Protein AF-A0A965YR83-F1 (afdb_monomer)

Sequence (90 aa):
MERDRENVKEKVDIEKLRQTVFDIIWDRADIDAGIQEAIAVVGETLHISRVYIFENNEENTHSNNTFEWCGEGIEPQIDSLQNMSFGVCL

pLDDT: mean 88.84, std 15.22, range [45.53, 98.5]

Solvent-accessible surface area (backbone atoms only — not comparable to full-atom values): 5586 Å² total; per-residue (Å²): 144,89,87,84,88,84,84,84,76,82,74,77,60,60,69,59,50,51,51,52,37,50,50,42,37,70,74,37,93,49,52,67,64,16,49,56,50,30,43,39,53,52,26,63,73,68,71,44,63,60,39,78,41,72,46,63,46,96,81,68,54,29,30,28,42,76,43,72,34,61,35,93,95,46,82,83,50,51,87,75,46,49,70,44,64,71,67,79,93,125

Radius of gyration: 17.61 Å; Cα contacts (8 Å, |Δi|>4): 105; chains: 1; bounding box: 32×48×48 Å

Nearest PDB structures (foldseek):
  6oei-assembly1_A-2  TM=7.264E-01  e=1.354E-01  Saccharomyces cerevisiae S288C
  3ci6-assembly1_A  TM=7.135E-01  e=2.184E-01  Acinetobacter baylyi ADP1
  3ci6-assembly1_B  TM=7.211E-01  e=1.779E-01  Acinetobacter baylyi ADP1
  3k2n-assembly1_B  TM=7.100E-01  e=2.869E-01  Chlorobaculum tepidum TLS
  3mmh-assembly1_B  TM=6.887E-01  e=1.050E+00  Neisseria meningitidis 8013

Mean predicted aligned error: 7.3 Å

Secondary structure (DSSP, 8-state):
---SSS-------HHHHHHHHHHHHHH-SSHHHHHHHHHHHHHHHHT-SEEEEEEE-TTSSEEEEEEEEE-TTPPP-TTTS-SEE-----

Foldseek 3Di:
DPDPDDDDPPDQPVVVLVVVLVCLQVVDPDNLVSNQVSQQSVCVSVVHAKDFDWDADPVNQFIARPYMDGDPPRDDCRVPRGRHGPDDPD

Structure (mmCIF, N/CA/C/O backbone):
data_AF-A0A965YR83-F1
#
_entry.id   AF-A0A965YR83-F1
#
loop_
_atom_site.group_PDB
_atom_site.id
_atom_site.type_symbol
_atom_site.label_atom_id
_atom_site.label_alt_id
_atom_site.label_comp_id
_atom_site.label_asym_id
_atom_site.label_entity_id
_atom_site.label_seq_id
_atom_site.pdbx_PDB_ins_code
_atom_site.Cartn_x
_atom_site.Cartn_y
_atom_site.Cartn_z
_atom_site.occupancy
_atom_site.B_iso_or_equiv
_atom_site.auth_seq_id
_atom_site.auth_comp_id
_atom_site.auth_asym_id
_atom_site.auth_atom_id
_atom_site.pdbx_PDB_model_num
ATOM 1 N N . MET A 1 1 ? -14.598 32.864 29.472 1.00 46.91 1 MET A N 1
ATOM 2 C CA . MET A 1 1 ? -14.913 31.431 29.323 1.00 46.91 1 MET A CA 1
ATOM 3 C C . MET A 1 1 ? -14.418 31.012 27.953 1.00 46.91 1 MET A C 1
ATOM 5 O O . MET A 1 1 ? -15.173 31.084 27.005 1.00 46.91 1 MET A O 1
ATOM 9 N N . GLU A 1 2 ? -13.134 30.683 27.842 1.00 49.41 2 GLU A N 1
ATOM 10 C CA . GLU A 1 2 ? -12.481 30.223 26.605 1.00 49.41 2 GLU A CA 1
ATOM 11 C C . GLU A 1 2 ? -11.295 29.353 27.035 1.00 49.41 2 GLU A C 1
ATOM 13 O O . GLU A 1 2 ? -10.154 29.803 27.037 1.00 49.41 2 GLU A O 1
ATOM 18 N N . ARG A 1 3 ? -11.557 28.150 27.562 1.00 52.88 3 ARG A N 1
ATOM 19 C CA . ARG A 1 3 ? -10.465 27.272 28.018 1.00 52.88 3 ARG A CA 1
ATOM 20 C C . ARG A 1 3 ? -10.635 25.777 27.753 1.00 52.88 3 ARG A C 1
ATOM 22 O O . ARG A 1 3 ? -9.831 25.008 28.255 1.00 52.88 3 ARG A O 1
ATOM 29 N N . ASP A 1 4 ? -11.584 25.385 26.900 1.00 53.09 4 ASP A N 1
ATOM 30 C CA . ASP A 1 4 ? -11.915 23.963 26.700 1.00 53.09 4 ASP A CA 1
ATOM 31 C C . ASP A 1 4 ? -11.853 23.499 25.229 1.00 53.09 4 ASP A C 1
ATOM 33 O O . ASP A 1 4 ? -12.487 22.514 24.871 1.00 53.09 4 ASP A O 1
ATOM 37 N N . ARG A 1 5 ? -11.123 24.191 24.337 1.00 55.09 5 ARG A N 1
ATOM 38 C CA . ARG A 1 5 ? -11.067 23.818 22.902 1.00 55.09 5 ARG A CA 1
ATOM 39 C C . ARG A 1 5 ? -9.812 23.074 22.439 1.00 55.09 5 ARG A C 1
ATOM 41 O O . ARG A 1 5 ? -9.738 22.754 21.260 1.00 55.09 5 ARG A O 1
ATOM 48 N N . GLU A 1 6 ? -8.856 22.760 23.314 1.00 52.19 6 GLU A N 1
ATOM 49 C CA . GLU A 1 6 ? -7.539 22.281 22.850 1.00 52.19 6 GLU A CA 1
ATOM 50 C C . GLU A 1 6 ? -7.096 20.891 23.330 1.00 52.19 6 GLU A C 1
ATOM 52 O O . GLU A 1 6 ? -5.980 20.484 23.037 1.00 52.19 6 GLU A O 1
ATOM 57 N N . ASN A 1 7 ? -7.956 20.102 23.981 1.00 53.88 7 ASN A N 1
ATOM 58 C CA . ASN A 1 7 ? -7.573 18.772 24.473 1.00 53.88 7 ASN A CA 1
ATOM 59 C C . ASN A 1 7 ? -8.644 17.704 24.213 1.00 53.88 7 ASN A C 1
ATOM 61 O O . ASN A 1 7 ? -9.396 17.399 25.126 1.00 53.88 7 ASN A O 1
ATOM 65 N N . VAL A 1 8 ? -8.669 17.135 22.997 1.00 55.06 8 VAL A N 1
ATOM 66 C CA . VAL A 1 8 ? -8.796 15.682 22.706 1.00 55.06 8 VAL A CA 1
ATOM 67 C C . VAL A 1 8 ? -8.310 15.448 21.259 1.00 55.06 8 VAL A C 1
ATOM 69 O O . VAL A 1 8 ? -9.092 15.172 20.357 1.00 55.06 8 VAL A O 1
ATOM 72 N N . LYS A 1 9 ? -7.013 15.608 20.974 1.00 56.53 9 LYS A N 1
ATOM 73 C CA . LYS A 1 9 ? -6.419 14.859 19.854 1.00 56.53 9 LYS A CA 1
ATOM 74 C C . LYS A 1 9 ? -5.725 13.675 20.487 1.00 56.53 9 LYS A C 1
ATOM 76 O O .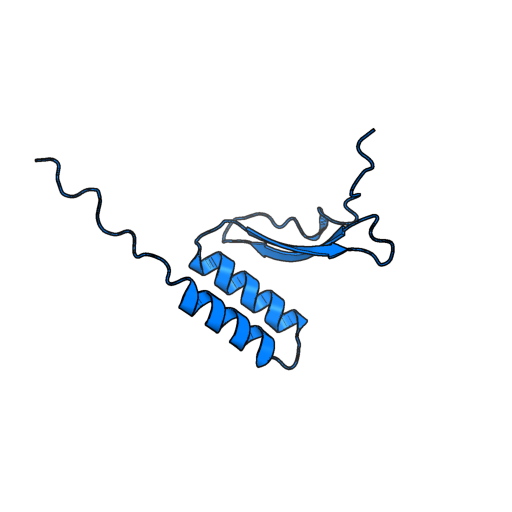 LYS A 1 9 ? -4.620 13.816 21.007 1.00 56.53 9 LYS A O 1
ATOM 81 N N . GLU A 1 10 ? -6.426 12.550 20.527 1.00 62.12 10 GLU A N 1
ATOM 82 C CA . GLU A 1 10 ? -5.810 11.264 20.820 1.00 62.12 10 GLU A CA 1
ATOM 83 C C . GLU A 1 10 ? -4.606 11.130 19.883 1.00 62.12 10 GLU A C 1
ATOM 85 O O . GLU A 1 10 ? -4.733 11.199 18.659 1.00 62.12 10 GLU A O 1
ATOM 90 N N . LYS A 1 11 ? -3.403 11.130 20.459 1.00 75.12 11 LYS A N 1
ATOM 91 C CA . LYS A 1 11 ? -2.191 11.032 19.655 1.00 75.12 11 LYS A CA 1
ATOM 92 C C . LYS A 1 11 ? -2.134 9.608 19.132 1.00 75.12 11 LYS A C 1
ATOM 94 O O . LYS A 1 11 ? -2.124 8.677 19.931 1.00 75.12 11 LYS A O 1
ATOM 99 N N . VAL A 1 12 ? -2.081 9.460 17.813 1.00 84.56 12 VAL A N 1
ATOM 100 C CA . VAL A 1 12 ? -1.825 8.164 17.185 1.00 84.56 12 VAL A CA 1
ATOM 101 C C . VAL A 1 12 ? -0.539 7.582 17.773 1.00 84.56 12 VAL A C 1
ATOM 103 O O . VAL A 1 12 ? 0.505 8.242 17.776 1.00 84.56 12 VAL A O 1
ATOM 106 N N . ASP A 1 13 ? -0.620 6.350 18.268 1.00 92.19 13 ASP A N 1
ATOM 107 C CA . ASP A 1 13 ? 0.543 5.588 18.706 1.00 92.19 13 ASP A CA 1
ATOM 108 C C . ASP A 1 13 ? 1.259 5.015 17.476 1.00 92.19 13 ASP A C 1
ATOM 110 O O . ASP A 1 13 ? 0.938 3.937 16.970 1.00 92.19 13 ASP A O 1
ATOM 114 N N . ILE A 1 14 ? 2.215 5.790 16.966 1.00 91.50 14 ILE A N 1
ATOM 115 C CA . ILE A 1 14 ? 3.002 5.437 15.781 1.00 91.50 14 ILE A CA 1
ATOM 116 C C . ILE A 1 14 ? 3.833 4.168 16.004 1.00 91.50 14 ILE A C 1
ATOM 118 O O . ILE A 1 14 ? 4.052 3.416 15.056 1.00 91.50 14 ILE A O 1
ATOM 122 N N . GLU A 1 15 ? 4.272 3.897 17.235 1.00 94.00 15 GLU A N 1
ATOM 123 C CA . GLU A 1 15 ? 5.075 2.709 17.531 1.00 94.00 15 GLU A CA 1
ATOM 124 C C . GLU A 1 15 ? 4.222 1.444 17.420 1.00 94.00 15 GLU A C 1
ATOM 126 O O . GLU A 1 15 ? 4.622 0.465 16.783 1.00 94.00 15 GLU A O 1
ATOM 131 N N . LYS A 1 16 ? 2.998 1.497 17.955 1.00 94.38 16 LYS A N 1
ATOM 132 C CA . LYS A 1 16 ? 2.016 0.423 17.794 1.00 94.38 16 LYS A CA 1
ATOM 133 C C . LYS A 1 16 ? 1.608 0.230 16.333 1.00 94.38 16 LYS A C 1
ATOM 135 O O . LYS A 1 16 ? 1.504 -0.913 15.884 1.00 94.38 16 LYS A O 1
ATOM 140 N N . LEU A 1 17 ? 1.394 1.318 15.589 1.00 95.44 17 LEU A N 1
ATOM 141 C CA . LEU A 1 17 ? 1.072 1.249 14.160 1.00 95.44 17 LEU A CA 1
ATOM 142 C C . LEU A 1 17 ? 2.197 0.563 13.378 1.00 95.44 17 LEU A C 1
ATOM 144 O O . LEU A 1 17 ? 1.925 -0.336 12.586 1.00 95.44 17 LEU A O 1
ATOM 148 N N . ARG A 1 18 ? 3.456 0.931 13.646 1.00 95.69 18 ARG A N 1
ATOM 149 C CA . ARG A 1 18 ? 4.624 0.305 13.018 1.00 95.69 18 ARG A CA 1
ATOM 150 C C . ARG A 1 18 ? 4.630 -1.202 13.255 1.00 95.69 18 ARG A C 1
ATOM 152 O O . ARG A 1 18 ? 4.775 -1.953 12.298 1.00 95.69 18 ARG A O 1
ATOM 159 N N . GLN A 1 19 ? 4.465 -1.634 14.506 1.00 96.81 19 GLN A N 1
ATOM 160 C CA . GLN A 1 19 ? 4.454 -3.060 14.834 1.00 96.81 19 GLN A CA 1
ATOM 161 C C . GLN A 1 19 ? 3.309 -3.792 14.124 1.00 96.81 19 GLN A C 1
ATOM 163 O O . GLN A 1 19 ? 3.541 -4.820 13.505 1.00 96.81 19 GLN A O 1
ATOM 168 N N . THR A 1 20 ? 2.110 -3.207 14.126 1.00 96.31 20 THR A N 1
ATOM 169 C CA . THR A 1 20 ? 0.928 -3.786 13.466 1.00 96.31 20 THR A CA 1
ATOM 170 C C . THR A 1 20 ? 1.161 -3.993 11.968 1.00 96.31 20 THR A C 1
ATOM 172 O O . THR A 1 20 ? 0.863 -5.057 11.437 1.00 96.31 20 THR A O 1
ATOM 175 N N . VAL A 1 21 ? 1.733 -2.995 11.286 1.00 96.75 21 VAL A N 1
ATOM 176 C CA . VAL A 1 21 ? 2.080 -3.090 9.859 1.00 96.75 21 VAL A CA 1
ATOM 177 C C . VAL A 1 21 ? 3.092 -4.208 9.603 1.00 96.75 21 VAL A C 1
ATOM 179 O O . VAL A 1 21 ? 2.922 -4.974 8.657 1.00 96.75 21 VAL A O 1
ATOM 182 N N . PHE A 1 22 ? 4.125 -4.328 10.445 1.00 95.62 22 PHE A N 1
ATOM 183 C CA . PHE A 1 22 ? 5.108 -5.408 10.324 1.00 95.62 22 PHE A CA 1
ATOM 184 C C . PHE A 1 22 ? 4.476 -6.788 10.500 1.00 95.62 22 PHE A C 1
ATOM 186 O O . PHE A 1 22 ? 4.748 -7.674 9.692 1.00 95.62 22 PHE A O 1
ATOM 193 N N . ASP A 1 23 ? 3.628 -6.956 11.513 1.00 96.00 23 ASP A N 1
ATOM 194 C CA . ASP A 1 23 ? 2.979 -8.234 11.809 1.00 96.00 23 ASP A CA 1
ATOM 195 C C . ASP A 1 23 ? 2.073 -8.673 10.646 1.00 96.00 23 ASP A C 1
ATOM 197 O O . ASP A 1 23 ? 2.140 -9.821 10.211 1.00 96.00 23 ASP A O 1
ATOM 201 N N . ILE A 1 24 ? 1.296 -7.744 10.070 1.00 95.62 24 ILE A N 1
ATOM 202 C CA . ILE A 1 24 ? 0.441 -8.015 8.901 1.00 95.62 24 ILE A CA 1
ATOM 203 C C . ILE A 1 24 ? 1.264 -8.560 7.734 1.00 95.62 24 ILE A C 1
ATOM 205 O O . ILE A 1 24 ? 0.901 -9.575 7.149 1.00 95.62 24 ILE A O 1
ATOM 209 N N . ILE A 1 25 ? 2.366 -7.896 7.383 1.00 94.25 25 ILE A N 1
ATOM 210 C CA . ILE A 1 25 ? 3.169 -8.297 6.222 1.00 94.25 25 ILE A CA 1
ATOM 211 C C . ILE A 1 25 ? 3.871 -9.634 6.488 1.00 94.25 25 ILE A C 1
ATOM 213 O O . ILE A 1 25 ? 3.944 -10.479 5.600 1.00 94.25 25 ILE A O 1
ATOM 217 N N . TRP A 1 26 ? 4.383 -9.837 7.703 1.00 92.88 26 TRP A N 1
ATOM 218 C CA . TRP A 1 26 ? 5.172 -11.018 8.051 1.00 92.88 26 TRP A CA 1
ATOM 219 C C . TRP A 1 26 ? 4.338 -12.300 8.170 1.00 92.88 26 TRP A C 1
ATOM 221 O O . TRP A 1 26 ? 4.799 -13.373 7.778 1.00 92.88 26 TRP A O 1
ATOM 231 N N . ASP A 1 27 ? 3.110 -12.203 8.682 1.00 90.00 27 ASP A N 1
ATOM 232 C CA . ASP A 1 27 ? 2.254 -13.368 8.938 1.00 90.00 27 ASP A CA 1
ATOM 233 C C . ASP A 1 27 ? 1.475 -13.844 7.699 1.00 90.00 27 ASP A C 1
ATOM 235 O O . ASP A 1 27 ? 0.814 -14.891 7.726 1.00 90.00 27 ASP A O 1
ATOM 239 N N . ARG A 1 28 ? 1.512 -13.090 6.596 1.00 87.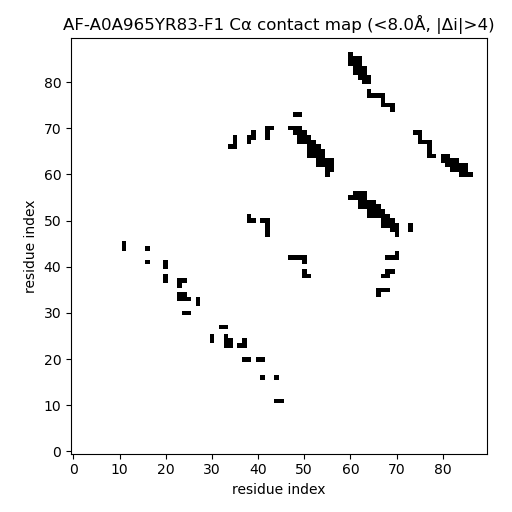56 28 ARG A N 1
ATOM 240 C CA . ARG A 1 28 ? 0.757 -13.407 5.380 1.00 87.56 28 ARG A CA 1
ATOM 241 C C . ARG A 1 28 ? 1.564 -14.319 4.456 1.00 87.56 28 ARG A C 1
ATOM 243 O O . ARG A 1 28 ? 2.707 -14.054 4.112 1.00 87.56 28 ARG A O 1
ATOM 250 N N . ALA A 1 29 ? 0.922 -15.400 4.007 1.00 88.81 29 ALA A N 1
ATOM 251 C CA . ALA A 1 29 ? 1.482 -16.280 2.979 1.00 88.81 29 ALA A CA 1
ATOM 252 C C . ALA A 1 29 ? 1.508 -15.612 1.591 1.00 88.81 29 ALA A C 1
ATOM 254 O O . ALA A 1 29 ? 2.356 -15.940 0.766 1.00 88.81 29 ALA A O 1
ATOM 255 N N . ASP A 1 30 ? 0.568 -14.695 1.354 1.00 95.44 30 ASP A N 1
ATOM 256 C CA . ASP A 1 30 ? 0.495 -13.842 0.172 1.00 95.44 30 ASP A CA 1
ATOM 257 C C . ASP A 1 30 ? 0.929 -12.425 0.564 1.00 95.44 30 ASP A C 1
ATOM 259 O O . ASP A 1 30 ? 0.222 -11.721 1.292 1.00 95.44 30 ASP A O 1
ATOM 263 N N . ILE A 1 31 ? 2.123 -12.042 0.114 1.00 94.12 31 ILE A N 1
ATOM 264 C CA . ILE A 1 31 ? 2.752 -10.768 0.469 1.00 94.12 31 ILE A CA 1
ATOM 265 C C . ILE A 1 31 ? 1.964 -9.595 -0.116 1.00 94.12 31 ILE A C 1
ATOM 267 O O . ILE A 1 31 ? 1.785 -8.599 0.580 1.00 94.12 31 ILE A O 1
ATOM 271 N N . ASP A 1 32 ? 1.441 -9.718 -1.335 1.00 95.69 32 ASP A N 1
ATOM 272 C CA . ASP A 1 32 ? 0.726 -8.630 -2.009 1.00 95.69 32 ASP A CA 1
ATOM 273 C C . ASP A 1 32 ? -0.572 -8.306 -1.260 1.00 95.69 32 ASP A C 1
ATOM 275 O O . ASP A 1 32 ? -0.888 -7.143 -0.994 1.00 95.69 32 ASP A O 1
ATOM 279 N N . ALA A 1 33 ? -1.285 -9.346 -0.816 1.00 95.62 33 ALA A N 1
ATOM 280 C CA . ALA A 1 33 ? -2.448 -9.187 0.050 1.00 95.62 33 ALA A CA 1
ATOM 281 C C . ALA A 1 33 ? -2.082 -8.539 1.399 1.00 95.62 33 ALA A C 1
ATOM 283 O O . ALA A 1 33 ? -2.811 -7.673 1.887 1.00 95.62 33 ALA A O 1
ATOM 284 N N . GLY A 1 34 ? -0.945 -8.926 1.989 1.00 97.25 34 GLY A N 1
ATOM 285 C CA . GLY A 1 34 ? -0.437 -8.324 3.225 1.00 97.25 34 GLY A CA 1
ATOM 286 C C . GLY A 1 34 ? -0.068 -6.849 3.066 1.00 97.25 34 GLY A C 1
ATOM 287 O O . GLY A 1 34 ? -0.401 -6.035 3.926 1.00 97.25 34 GLY A O 1
ATOM 288 N N . ILE A 1 35 ? 0.558 -6.476 1.949 1.00 97.56 35 ILE A N 1
ATOM 289 C CA . ILE A 1 35 ? 0.876 -5.08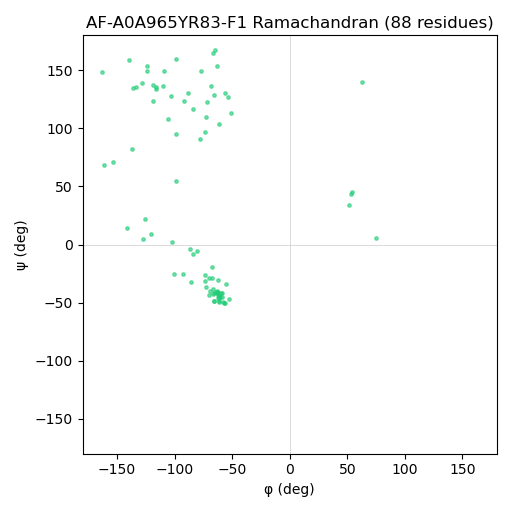4 1.618 1.00 97.56 35 ILE A CA 1
ATOM 290 C C . ILE A 1 35 ? -0.409 -4.262 1.494 1.00 97.56 35 ILE A C 1
ATOM 292 O O . ILE A 1 35 ? -0.508 -3.202 2.116 1.00 97.56 35 ILE A O 1
ATOM 296 N N . GLN A 1 36 ? -1.404 -4.759 0.752 1.00 97.69 36 GLN A N 1
ATOM 297 C CA . GLN A 1 36 ? -2.680 -4.066 0.564 1.00 97.69 36 GLN A CA 1
ATOM 298 C C . GLN A 1 36 ? -3.410 -3.827 1.897 1.00 97.69 36 GLN A C 1
ATOM 300 O O . GLN A 1 36 ? -3.951 -2.745 2.133 1.00 97.69 36 GLN A O 1
ATOM 305 N N . GLU A 1 37 ? -3.404 -4.815 2.793 1.00 97.56 37 GLU A N 1
ATOM 306 C CA . GLU A 1 37 ? -3.975 -4.688 4.137 1.00 97.56 37 GLU A CA 1
ATOM 307 C C . GLU A 1 37 ? -3.185 -3.696 5.003 1.00 97.56 37 GLU A C 1
ATOM 309 O O . GLU A 1 37 ? -3.769 -2.842 5.673 1.00 97.56 37 GLU A O 1
ATOM 314 N N . ALA A 1 38 ? -1.855 -3.749 4.954 1.00 97.81 38 ALA A N 1
ATOM 315 C CA . ALA A 1 38 ? -0.998 -2.856 5.722 1.00 97.81 38 ALA A CA 1
ATOM 316 C C . ALA A 1 38 ? -1.212 -1.380 5.351 1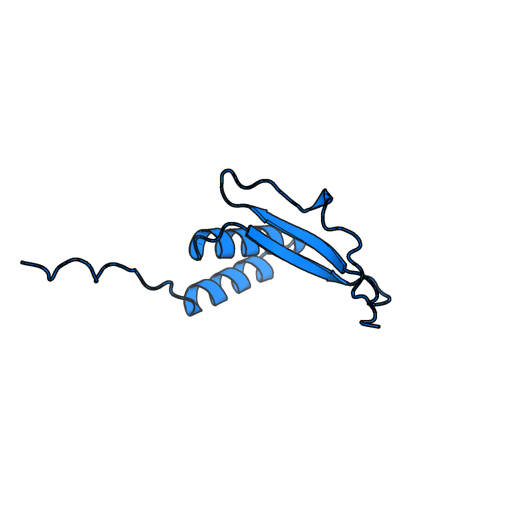.00 97.81 38 ALA A C 1
ATOM 318 O O . ALA A 1 38 ? -1.353 -0.536 6.242 1.00 97.81 38 ALA A O 1
ATOM 319 N N . ILE A 1 39 ? -1.276 -1.051 4.056 1.00 97.88 39 ILE A N 1
ATOM 320 C CA . ILE A 1 39 ? -1.510 0.335 3.621 1.00 97.88 39 ILE A CA 1
ATOM 321 C C . ILE A 1 39 ? -2.921 0.826 3.967 1.00 97.88 39 ILE A C 1
ATOM 323 O O . ILE A 1 39 ? -3.086 2.017 4.237 1.00 97.88 39 ILE A O 1
ATOM 327 N N . ALA A 1 40 ? -3.909 -0.074 4.037 1.00 97.81 40 ALA A N 1
ATOM 328 C CA . ALA A 1 40 ? -5.249 0.250 4.518 1.00 97.81 40 ALA A CA 1
ATOM 329 C C . ALA A 1 40 ? -5.233 0.633 6.002 1.00 97.81 40 ALA A C 1
ATOM 331 O O . ALA A 1 40 ? -5.719 1.704 6.366 1.00 97.81 40 ALA A O 1
ATOM 332 N N . VAL A 1 41 ? -4.576 -0.172 6.845 1.00 97.38 41 VAL A N 1
ATOM 333 C CA . VAL A 1 41 ? -4.427 0.116 8.282 1.00 97.38 41 VAL A CA 1
ATOM 334 C C . VAL A 1 41 ? -3.718 1.450 8.512 1.00 97.38 41 VAL A C 1
ATOM 336 O O . VAL A 1 41 ? -4.137 2.229 9.372 1.00 97.38 41 VAL A O 1
ATOM 339 N N . VAL A 1 42 ? -2.671 1.753 7.740 1.00 97.25 42 VAL A N 1
ATOM 340 C CA . VAL A 1 42 ? -1.992 3.060 7.790 1.00 97.25 42 VAL A CA 1
ATOM 341 C C . VAL A 1 42 ? -2.948 4.190 7.414 1.00 97.25 42 VAL A C 1
ATOM 343 O O . VAL A 1 42 ? -3.035 5.183 8.142 1.00 97.25 42 VAL A O 1
ATOM 346 N N . GLY A 1 43 ? -3.663 4.040 6.300 1.00 96.56 43 GLY A N 1
ATOM 347 C CA . GLY A 1 43 ? -4.598 5.032 5.785 1.00 96.56 43 GLY A CA 1
ATOM 348 C C . GLY A 1 43 ? -5.708 5.385 6.773 1.00 96.56 43 GLY A C 1
ATOM 349 O O . GLY A 1 43 ? -5.922 6.563 7.079 1.00 96.56 43 GLY A O 1
ATOM 350 N N . GLU A 1 44 ? 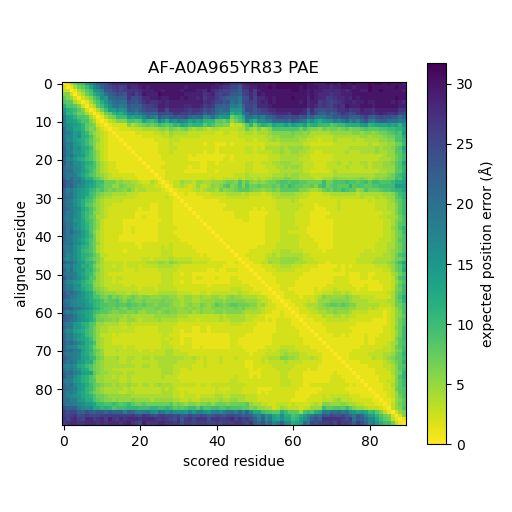-6.349 4.359 7.330 1.00 95.75 44 GLU A N 1
ATOM 351 C CA . GLU A 1 44 ? -7.416 4.477 8.325 1.00 95.75 44 GLU A CA 1
ATOM 352 C C . GLU A 1 44 ? -6.900 5.078 9.636 1.00 95.75 44 GLU A C 1
ATOM 354 O O . GLU A 1 44 ? -7.461 6.052 10.138 1.00 95.75 44 GLU A O 1
ATOM 359 N N . THR A 1 45 ? -5.787 4.561 10.166 1.00 94.75 45 THR A N 1
ATOM 360 C CA . THR A 1 45 ? -5.235 5.011 11.456 1.00 94.75 45 THR A CA 1
ATOM 361 C C . THR A 1 45 ? -4.815 6.480 11.409 1.00 94.75 45 THR A C 1
ATOM 363 O O . THR A 1 45 ? -5.033 7.237 12.361 1.00 94.75 45 THR A O 1
ATOM 366 N N . LEU A 1 46 ? -4.213 6.910 10.299 1.00 93.44 46 LEU A N 1
ATOM 367 C CA . LEU A 1 46 ? -3.750 8.286 10.119 1.00 93.44 46 LEU A CA 1
ATOM 368 C C . LEU A 1 46 ? -4.833 9.226 9.579 1.00 93.44 46 LEU A C 1
ATOM 370 O O . LEU A 1 46 ? -4.585 10.430 9.507 1.00 93.44 46 LEU A O 1
ATOM 374 N N . HIS A 1 47 ? -6.022 8.710 9.253 1.00 93.06 47 HIS A N 1
ATOM 375 C CA . HIS A 1 47 ? -7.145 9.473 8.702 1.00 93.06 47 HIS A CA 1
ATOM 376 C C . HIS A 1 47 ? -6.746 10.293 7.462 1.00 93.06 47 HIS A C 1
ATOM 378 O O . HIS A 1 47 ? -7.095 11.470 7.327 1.00 93.06 47 HIS A O 1
ATOM 384 N N . ILE A 1 48 ? -5.969 9.680 6.567 1.00 94.62 48 ILE A N 1
ATOM 385 C CA . ILE A 1 48 ? -5.520 10.294 5.311 1.00 94.62 48 ILE A CA 1
ATOM 386 C C . ILE A 1 48 ? -6.400 9.843 4.148 1.00 94.62 48 ILE A C 1
ATOM 388 O O . ILE A 1 48 ? -7.085 8.831 4.216 1.00 94.62 48 ILE A O 1
ATOM 392 N N . SER A 1 49 ? -6.393 10.606 3.058 1.00 97.62 49 SER A N 1
ATOM 393 C CA . SER A 1 49 ? -7.259 10.320 1.910 1.00 97.62 49 SER A CA 1
ATOM 394 C C . SER A 1 49 ? -6.804 9.114 1.093 1.00 97.62 49 SER A C 1
ATOM 396 O O . SER A 1 49 ? -7.634 8.454 0.472 1.00 97.62 49 SER A O 1
ATOM 398 N N . ARG A 1 50 ? -5.491 8.862 1.033 1.00 97.94 50 ARG A N 1
ATOM 399 C CA . ARG A 1 50 ? -4.917 7.882 0.114 1.00 97.94 50 ARG A CA 1
ATOM 400 C C . ARG A 1 50 ? -3.502 7.471 0.510 1.00 97.94 50 ARG A C 1
ATOM 402 O O . ARG A 1 50 ? -2.746 8.305 1.010 1.00 97.94 50 ARG A O 1
ATOM 409 N N . VAL A 1 51 ? -3.138 6.226 0.221 1.00 98.19 51 VAL A N 1
ATOM 410 C CA . VAL A 1 51 ? -1.773 5.691 0.323 1.00 98.19 51 VAL A CA 1
ATOM 411 C C . VAL A 1 51 ? -1.405 5.030 -0.999 1.00 98.19 51 VAL A C 1
ATOM 413 O O . VAL A 1 51 ? -2.231 4.330 -1.577 1.00 98.19 51 VAL A O 1
ATOM 416 N N . TYR A 1 52 ? -0.168 5.239 -1.447 1.00 97.81 52 TYR A N 1
ATOM 417 C CA . TYR A 1 52 ? 0.393 4.599 -2.633 1.00 97.81 52 TYR A CA 1
ATOM 418 C C . TYR A 1 52 ? 1.676 3.856 -2.297 1.00 97.81 52 TYR A C 1
ATOM 420 O O . TYR A 1 52 ? 2.464 4.327 -1.470 1.00 97.81 52 TYR A O 1
ATOM 428 N N . ILE A 1 53 ? 1.935 2.782 -3.031 1.00 97.81 53 ILE A N 1
ATOM 429 C CA . ILE A 1 53 ? 3.271 2.217 -3.201 1.00 97.81 53 ILE A CA 1
ATOM 430 C C . ILE A 1 53 ? 3.608 2.292 -4.683 1.00 97.81 53 ILE A C 1
ATOM 432 O O . ILE A 1 53 ? 2.873 1.787 -5.529 1.00 97.81 53 ILE A O 1
ATOM 436 N N . PHE A 1 54 ? 4.725 2.954 -4.977 1.00 97.06 54 PHE A N 1
ATOM 437 C CA . PHE A 1 54 ? 5.280 3.014 -6.319 1.00 97.06 54 PHE A CA 1
ATOM 438 C C . PHE A 1 54 ? 6.474 2.081 -6.423 1.00 97.06 54 PHE A C 1
ATOM 440 O O . PHE A 1 54 ? 7.419 2.195 -5.640 1.00 97.06 54 PHE A O 1
ATOM 447 N N . GLU A 1 55 ? 6.453 1.216 -7.427 1.00 96.31 55 GLU A N 1
ATOM 448 C CA . GLU A 1 55 ? 7.574 0.347 -7.760 1.00 96.31 55 GLU A CA 1
ATOM 449 C C . GLU A 1 55 ? 8.197 0.784 -9.079 1.00 96.31 55 GLU A C 1
ATOM 451 O O . GLU A 1 55 ? 7.512 1.126 -10.048 1.00 96.31 55 GLU A O 1
ATOM 456 N N . ASN A 1 56 ? 9.524 0.803 -9.101 1.00 95.44 56 ASN A N 1
ATOM 457 C CA . ASN A 1 56 ? 10.280 1.174 -10.284 1.00 95.44 56 ASN A CA 1
ATOM 458 C C . ASN A 1 56 ? 10.284 0.020 -11.281 1.00 95.44 56 ASN A C 1
ATOM 460 O O . ASN A 1 56 ? 10.316 -1.151 -10.902 1.00 95.44 56 ASN A O 1
ATOM 464 N N . ASN A 1 57 ? 10.342 0.354 -12.566 1.00 92.12 57 ASN A N 1
ATOM 465 C CA . ASN A 1 57 ? 10.709 -0.634 -13.569 1.00 92.12 57 ASN A CA 1
ATOM 466 C C . ASN A 1 57 ? 12.180 -1.067 -13.404 1.00 92.12 57 ASN A C 1
ATOM 468 O O . ASN A 1 57 ? 12.979 -0.393 -12.752 1.00 92.12 57 ASN A O 1
ATOM 472 N N . GLU A 1 58 ? 12.559 -2.178 -14.040 1.00 91.69 58 GLU A N 1
ATOM 473 C CA . GLU A 1 58 ? 13.917 -2.742 -13.947 1.00 91.69 58 GLU A CA 1
ATOM 474 C C . GLU A 1 58 ? 15.015 -1.738 -14.343 1.00 91.69 58 GLU A C 1
ATOM 476 O O . GLU A 1 58 ? 16.103 -1.717 -13.766 1.00 91.69 58 GLU A O 1
ATOM 481 N N . GLU A 1 59 ? 14.711 -0.860 -15.299 1.00 91.19 59 GLU A N 1
ATOM 482 C CA . GLU A 1 59 ? 15.629 0.165 -15.798 1.00 91.19 59 GLU A CA 1
ATOM 483 C C . GLU A 1 59 ? 15.705 1.415 -14.902 1.00 91.19 59 GLU A C 1
ATOM 485 O O . GLU A 1 59 ? 16.525 2.295 -15.160 1.00 91.19 59 GLU A O 1
ATOM 490 N N . ASN A 1 60 ? 14.878 1.516 -13.855 1.00 90.00 60 ASN A N 1
ATOM 491 C CA . ASN A 1 60 ? 14.736 2.695 -12.989 1.00 90.00 60 ASN A CA 1
ATOM 492 C C . ASN A 1 60 ? 14.497 4.008 -13.756 1.00 90.00 60 ASN A C 1
ATOM 494 O O . ASN A 1 60 ? 14.957 5.077 -13.354 1.00 90.00 60 ASN A O 1
ATOM 498 N N . THR A 1 61 ? 13.780 3.937 -14.874 1.00 92.44 61 THR A N 1
ATOM 499 C CA . THR A 1 61 ? 13.420 5.095 -15.708 1.00 92.44 61 THR A CA 1
ATOM 500 C C . THR A 1 61 ? 11.992 5.567 -15.457 1.00 92.44 61 THR A C 1
ATOM 502 O O . THR A 1 61 ? 11.685 6.745 -15.667 1.00 92.44 61 THR A O 1
ATOM 505 N N . HIS A 1 62 ? 11.134 4.656 -14.996 1.00 94.38 62 HIS A N 1
ATOM 506 C CA . HIS A 1 62 ? 9.725 4.900 -14.725 1.00 94.38 62 HIS A CA 1
ATOM 507 C C . HIS A 1 62 ? 9.294 4.200 -13.432 1.00 94.38 62 HIS A C 1
ATOM 509 O O . HIS A 1 62 ? 9.921 3.222 -13.013 1.00 94.38 62 HIS A O 1
ATOM 515 N N . SER A 1 63 ? 8.197 4.660 -12.836 1.00 95.81 63 SER A N 1
ATOM 516 C CA . SER A 1 63 ? 7.512 3.977 -11.740 1.00 95.81 63 SER A CA 1
ATOM 517 C C . SER A 1 63 ? 6.043 3.709 -12.043 1.00 95.81 63 SER A C 1
ATOM 519 O O . SER A 1 63 ? 5.395 4.417 -12.815 1.00 95.81 63 SER A O 1
ATOM 521 N N . ASN A 1 64 ? 5.520 2.669 -11.411 1.00 97.12 64 ASN A N 1
ATOM 522 C CA . ASN A 1 64 ? 4.133 2.244 -11.494 1.00 97.12 64 ASN A CA 1
ATOM 523 C C . ASN A 1 64 ? 3.515 2.309 -10.103 1.00 97.12 64 ASN A C 1
ATOM 525 O O . ASN A 1 64 ? 4.154 1.896 -9.138 1.00 97.12 64 ASN A O 1
ATOM 529 N N . ASN A 1 65 ? 2.291 2.818 -9.990 1.00 97.44 65 ASN A N 1
ATOM 530 C CA . ASN A 1 65 ? 1.512 2.714 -8.762 1.00 97.44 65 ASN A CA 1
ATOM 531 C C . ASN A 1 65 ? 1.010 1.270 -8.615 1.00 97.44 65 ASN A C 1
ATOM 533 O O . ASN A 1 65 ? 0.033 0.899 -9.263 1.00 97.44 65 ASN A O 1
ATOM 537 N N . THR A 1 66 ? 1.698 0.432 -7.844 1.00 97.69 66 THR A N 1
ATOM 538 C CA . THR A 1 66 ? 1.395 -1.008 -7.776 1.00 97.69 66 THR A CA 1
ATOM 539 C C . THR A 1 66 ? 0.436 -1.368 -6.652 1.00 97.69 66 THR A C 1
ATOM 541 O O . THR A 1 66 ? -0.322 -2.323 -6.794 1.00 97.69 66 THR A O 1
ATOM 544 N N . PHE A 1 67 ? 0.379 -0.554 -5.594 1.00 98.12 67 PHE A N 1
ATOM 545 C CA . PHE A 1 67 ? -0.630 -0.678 -4.543 1.00 98.12 67 PHE A CA 1
ATOM 546 C C . PHE A 1 67 ? -1.234 0.679 -4.215 1.00 98.12 67 PHE A C 1
ATOM 548 O O . PHE A 1 67 ? -0.521 1.665 -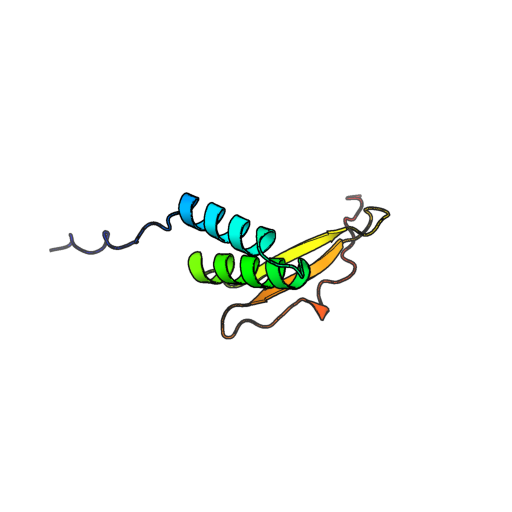4.019 1.00 98.12 67 PHE A O 1
ATOM 555 N N . GLU A 1 68 ? -2.554 0.715 -4.076 1.00 98.44 68 GLU A N 1
ATOM 556 C CA . GLU A 1 68 ? -3.286 1.906 -3.666 1.00 98.44 68 GLU A CA 1
ATOM 557 C C . GLU A 1 68 ? -4.352 1.537 -2.637 1.00 98.44 68 GLU A C 1
ATOM 559 O O . GLU A 1 68 ? -5.133 0.601 -2.822 1.00 98.44 68 GLU A O 1
ATOM 564 N N . TRP A 1 69 ? -4.429 2.327 -1.572 1.00 98.50 69 TRP A N 1
ATOM 565 C CA . TRP A 1 69 ? -5.605 2.379 -0.714 1.00 98.50 69 TRP A CA 1
ATOM 566 C C . TRP A 1 69 ? -6.219 3.773 -0.791 1.00 98.50 69 TRP A C 1
ATOM 568 O O . TRP A 1 69 ? -5.509 4.776 -0.690 1.00 98.50 69 TRP A O 1
ATOM 578 N N . CYS A 1 70 ? -7.539 3.826 -0.951 1.00 98.31 70 CYS A N 1
ATOM 579 C CA . CYS A 1 70 ? -8.330 5.049 -0.950 1.00 98.31 70 CYS A CA 1
ATOM 580 C C . CYS A 1 70 ? -9.296 5.040 0.230 1.00 98.31 70 CYS A C 1
ATOM 582 O O . CYS A 1 70 ? -9.977 4.043 0.474 1.00 98.31 70 CYS A O 1
ATOM 584 N N . GLY A 1 71 ? -9.390 6.175 0.920 1.00 97.69 71 GLY A N 1
ATOM 585 C CA . GLY A 1 71 ? -10.444 6.401 1.899 1.00 97.69 71 GLY A CA 1
ATOM 586 C C . GLY A 1 71 ? -11.829 6.449 1.249 1.00 97.69 71 GLY A C 1
ATOM 587 O O . GLY A 1 71 ? -11.975 6.571 0.030 1.00 97.69 71 GLY A O 1
ATOM 588 N N . GLU A 1 72 ? -12.870 6.385 2.077 1.00 95.75 72 GLU A N 1
ATOM 589 C CA . GLU A 1 72 ? -14.254 6.429 1.606 1.00 95.75 72 GLU A CA 1
ATOM 590 C C . GLU A 1 72 ? -14.533 7.692 0.770 1.00 95.75 72 GLU A C 1
ATOM 592 O O . GLU A 1 72 ? -14.215 8.814 1.168 1.00 95.75 72 GLU A O 1
ATOM 597 N N . GLY A 1 73 ? -15.127 7.501 -0.411 1.00 96.88 73 GLY A N 1
ATOM 598 C CA . GLY A 1 73 ? -15.461 8.587 -1.337 1.00 96.88 73 GLY A CA 1
ATOM 599 C C . GLY A 1 73 ? -14.270 9.189 -2.092 1.00 96.88 73 GLY A C 1
ATOM 600 O O . GLY A 1 73 ? -14.454 10.176 -2.805 1.00 96.88 73 GLY A O 1
ATOM 601 N N . ILE A 1 74 ? -13.066 8.625 -1.957 1.00 98.00 74 ILE A N 1
ATOM 602 C CA . ILE A 1 74 ? -11.879 9.062 -2.696 1.00 98.00 74 ILE A CA 1
ATOM 603 C C . ILE A 1 74 ? -11.749 8.253 -3.987 1.00 98.00 74 ILE A C 1
ATOM 605 O O . ILE A 1 74 ? -11.672 7.029 -3.962 1.00 98.00 74 ILE A O 1
ATOM 609 N N . GLU A 1 75 ? -11.698 8.959 -5.117 1.00 97.88 75 GLU A N 1
ATOM 610 C CA . GLU A 1 75 ? -11.533 8.344 -6.436 1.00 97.88 75 GLU A CA 1
ATOM 611 C C . GLU A 1 75 ? -10.152 7.670 -6.552 1.00 97.88 75 GLU A C 1
ATOM 613 O O . GLU A 1 75 ? -9.149 8.340 -6.277 1.00 97.88 75 GLU A O 1
ATOM 618 N N . PRO A 1 76 ? -10.057 6.397 -6.971 1.00 97.94 76 PRO A N 1
ATOM 619 C CA . PRO A 1 76 ? -8.781 5.721 -7.197 1.00 97.94 76 PRO A CA 1
ATOM 620 C C . PRO A 1 76 ? -7.956 6.360 -8.314 1.00 97.94 76 PRO A C 1
ATOM 622 O O . PRO A 1 76 ? -8.482 7.001 -9.226 1.00 97.94 76 PRO A O 1
ATOM 625 N N . GLN A 1 77 ? -6.641 6.198 -8.252 1.00 98.00 77 GLN A N 1
ATOM 626 C CA . GLN A 1 77 ? -5.695 6.647 -9.274 1.00 98.00 77 GLN A CA 1
ATOM 627 C C . GLN A 1 77 ? -4.759 5.528 -9.744 1.00 98.00 77 GLN A C 1
ATOM 629 O O . GLN A 1 77 ? -3.869 5.799 -10.552 1.00 98.00 77 GLN A O 1
ATOM 634 N N . ILE A 1 78 ? -4.949 4.290 -9.280 1.00 97.75 78 ILE A N 1
ATOM 635 C CA . ILE A 1 78 ? -4.121 3.133 -9.627 1.00 97.75 78 ILE A CA 1
ATOM 636 C C . ILE A 1 78 ? -3.991 2.963 -11.134 1.00 97.75 78 ILE A C 1
ATOM 638 O O . ILE A 1 78 ? -2.875 2.926 -11.627 1.00 97.75 78 ILE A O 1
ATOM 642 N N . ASP A 1 79 ? -5.077 3.042 -11.896 1.00 97.69 79 ASP A N 1
ATOM 643 C CA . ASP A 1 79 ? -5.001 2.889 -13.354 1.00 97.69 79 ASP A CA 1
ATOM 644 C C . ASP A 1 79 ? -4.390 4.109 -14.064 1.00 97.69 79 ASP A C 1
ATOM 646 O O . ASP A 1 79 ? -3.831 3.991 -15.153 1.00 97.69 79 ASP A O 1
ATOM 650 N N . SER A 1 80 ? -4.496 5.297 -13.460 1.00 96.69 80 SER A N 1
ATOM 651 C CA . SER A 1 80 ? -4.047 6.556 -14.074 1.00 96.69 80 SER A CA 1
ATOM 652 C C . SER A 1 80 ? -2.561 6.837 -13.845 1.00 96.69 80 SER A C 1
ATOM 654 O O . SER A 1 80 ? -1.916 7.455 -14.689 1.00 96.69 80 SER A O 1
ATOM 656 N N . LEU A 1 81 ? -2.011 6.408 -12.708 1.00 96.31 81 LEU A N 1
ATOM 657 C CA . LEU A 1 81 ? -0.636 6.698 -12.288 1.00 96.31 81 LEU A CA 1
ATOM 658 C C . LEU A 1 81 ? 0.302 5.528 -12.596 1.00 96.31 81 LEU A C 1
ATOM 660 O O . LEU A 1 81 ? 1.000 5.010 -11.724 1.00 96.31 81 LEU A O 1
ATOM 664 N N . GLN A 1 82 ? 0.310 5.127 -13.863 1.00 97.12 82 GLN A N 1
ATOM 665 C CA . GLN A 1 82 ? 1.178 4.084 -14.400 1.00 97.12 82 GLN A CA 1
ATOM 666 C C . GLN A 1 82 ? 2.245 4.686 -15.313 1.00 97.12 82 GLN A C 1
ATOM 668 O O . GLN A 1 82 ? 2.005 5.683 -15.995 1.00 97.12 82 GLN A O 1
ATOM 673 N N . ASN A 1 83 ? 3.415 4.051 -15.358 1.00 95.06 83 ASN A N 1
ATOM 674 C CA . ASN A 1 83 ? 4.539 4.430 -16.211 1.00 95.06 83 ASN A CA 1
ATOM 675 C C . ASN A 1 83 ? 4.966 5.904 -16.048 1.00 95.06 83 ASN A C 1
ATOM 677 O O . ASN A 1 83 ? 5.203 6.631 -17.016 1.00 95.06 83 ASN A O 1
ATOM 681 N N . MET A 1 84 ? 5.061 6.354 -14.800 1.00 93.88 84 MET A N 1
ATOM 682 C CA . MET A 1 84 ? 5.479 7.701 -14.434 1.00 93.88 84 MET A CA 1
ATOM 683 C C . MET A 1 84 ? 6.983 7.853 -14.662 1.00 93.88 84 MET A C 1
ATOM 685 O O . MET A 1 84 ? 7.783 7.261 -13.945 1.00 93.88 84 MET A O 1
ATOM 689 N N . SER A 1 85 ? 7.386 8.639 -15.662 1.00 92.19 85 SER A N 1
ATOM 690 C C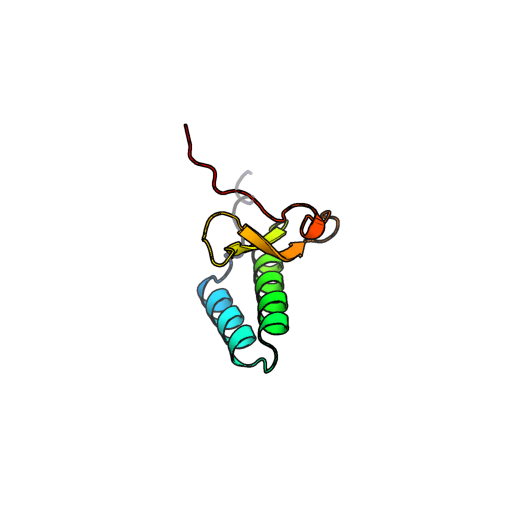A . SER A 1 85 ? 8.806 8.894 -15.932 1.00 92.19 85 SER A CA 1
ATOM 691 C C . SER A 1 85 ? 9.435 9.724 -14.816 1.00 92.19 85 SER A C 1
ATOM 693 O O . SER A 1 85 ? 8.867 10.737 -14.405 1.00 92.19 85 SER A O 1
ATOM 695 N N . PHE A 1 86 ? 10.642 9.357 -14.378 1.00 84.50 86 PHE A N 1
ATOM 696 C CA . PHE A 1 86 ? 11.391 10.185 -13.426 1.00 84.50 86 PHE A CA 1
ATOM 697 C C . PHE A 1 86 ? 11.842 11.519 -14.018 1.00 84.50 86 PHE A C 1
ATOM 699 O O . PHE A 1 86 ? 12.099 12.456 -13.265 1.00 84.50 86 PHE A O 1
ATOM 706 N N . GLY A 1 87 ? 11.886 11.618 -15.351 1.00 77.06 8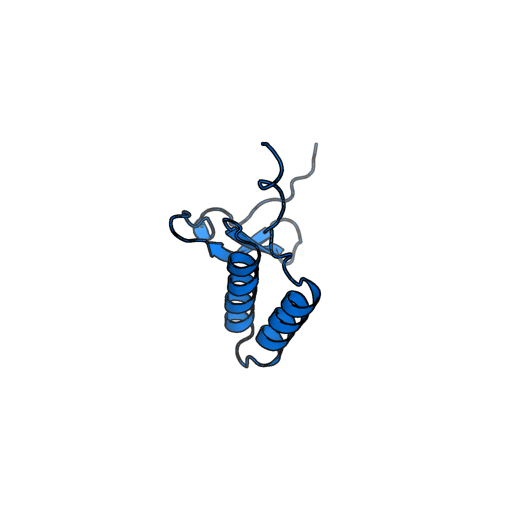7 GLY A N 1
ATOM 707 C CA . GLY A 1 87 ? 12.397 12.776 -16.066 1.00 77.06 87 GLY A CA 1
ATOM 708 C C . GLY A 1 87 ? 13.885 13.019 -15.796 1.00 77.06 87 GLY A C 1
ATOM 709 O O . GLY A 1 87 ? 14.386 12.933 -14.679 1.00 77.06 87 GLY A O 1
ATOM 710 N N . VAL A 1 88 ? 14.624 13.394 -16.834 1.00 57.94 88 VAL A N 1
ATOM 711 C CA . VAL A 1 88 ? 15.831 14.193 -16.617 1.00 57.94 88 VAL A CA 1
ATOM 712 C C . VAL A 1 88 ? 15.326 15.626 -16.530 1.00 57.94 88 VAL A C 1
ATOM 714 O O . VAL A 1 88 ? 14.727 16.114 -17.487 1.00 57.94 88 VAL A O 1
ATOM 717 N N . CYS A 1 89 ? 15.491 16.279 -15.382 1.00 52.12 89 CYS A N 1
ATOM 718 C CA . CYS A 1 89 ? 15.304 17.725 -15.302 1.00 52.12 89 CYS A CA 1
ATOM 719 C C . CYS A 1 89 ? 16.349 18.352 -16.246 1.00 52.12 89 CYS A C 1
ATOM 721 O O . CYS A 1 89 ? 17.542 18.296 -15.941 1.00 52.12 89 CYS A O 1
ATOM 723 N N . LEU A 1 90 ? 15.919 18.817 -17.425 1.00 45.53 90 LEU A N 1
ATOM 724 C CA . LEU A 1 90 ? 16.740 19.579 -18.373 1.00 4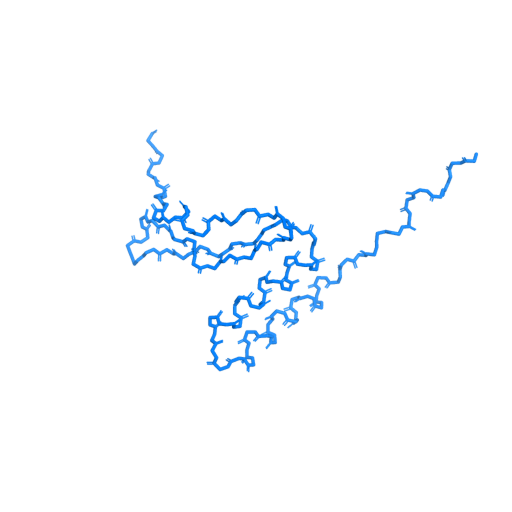5.53 90 LEU A CA 1
ATOM 725 C C . LEU A 1 90 ? 16.620 21.075 -18.084 1.00 45.53 90 LEU A C 1
ATOM 727 O O . LEU A 1 90 ? 15.479 21.530 -17.843 1.00 45.53 90 LEU A O 1
#